Protein AF-A0A1G1WH97-F1 (afdb_monomer_lite)

Radius of gyration: 17.01 Å; chains: 1; bounding box: 45×38×45 Å

Organism: NCBI:txid1802598

Structure (mmCIF, N/CA/C/O backbone):
data_AF-A0A1G1WH97-F1
#
_entry.id   AF-A0A1G1WH97-F1
#
loop_
_atom_site.group_PDB
_atom_site.id
_atom_site.type_symbol
_atom_site.label_atom_id
_atom_site.label_alt_id
_atom_site.label_comp_id
_atom_site.label_asym_id
_atom_site.label_entity_id
_atom_site.label_seq_id
_atom_site.pdbx_PDB_ins_code
_atom_site.Cartn_x
_atom_site.Cartn_y
_atom_site.Cartn_z
_atom_site.occupancy
_atom_site.B_iso_or_equiv
_atom_site.auth_seq_id
_atom_site.auth_comp_id
_atom_site.auth_asym_id
_atom_site.auth_atom_id
_atom_site.pdbx_PDB_model_num
ATOM 1 N N . MET A 1 1 ? -11.119 2.182 5.888 1.00 82.25 1 MET A N 1
ATOM 2 C CA . MET A 1 1 ? -10.916 0.715 5.925 1.00 82.25 1 MET A CA 1
ATOM 3 C C . MET A 1 1 ? -10.624 0.160 7.322 1.00 82.25 1 MET A C 1
ATOM 5 O O . MET A 1 1 ? -11.409 -0.656 7.778 1.00 82.25 1 MET A O 1
ATOM 9 N N . VAL A 1 2 ? -9.562 0.573 8.036 1.00 90.56 2 VAL A N 1
ATOM 10 C CA . VAL A 1 2 ? -9.211 0.004 9.368 1.00 90.56 2 VAL A CA 1
ATOM 11 C C . VAL A 1 2 ? -10.371 0.048 10.362 1.00 90.56 2 VAL A C 1
ATOM 13 O O . VAL A 1 2 ? -10.737 -0.983 10.923 1.00 90.56 2 VAL A O 1
ATOM 16 N N . LEU A 1 3 ? -10.992 1.218 10.527 1.00 92.69 3 LEU A N 1
ATOM 17 C CA . LEU A 1 3 ? -12.123 1.400 11.442 1.00 92.69 3 LEU A CA 1
ATOM 18 C C . LEU A 1 3 ? -13.341 0.571 11.017 1.00 92.69 3 LEU A C 1
ATOM 20 O O . LEU A 1 3 ? -13.974 -0.047 11.857 1.00 92.69 3 LEU A O 1
ATOM 24 N N . GLN A 1 4 ? -13.611 0.476 9.711 1.00 91.62 4 GLN A N 1
ATOM 25 C CA . GLN A 1 4 ? -14.708 -0.335 9.162 1.00 91.62 4 GLN A CA 1
ATOM 26 C C . GLN A 1 4 ? -14.508 -1.824 9.436 1.00 91.62 4 GLN A C 1
ATOM 28 O O . GLN A 1 4 ? -15.428 -2.490 9.891 1.00 91.62 4 GLN A O 1
ATOM 33 N N . VAL A 1 5 ? -13.301 -2.349 9.212 1.00 90.44 5 VAL A N 1
ATOM 34 C CA . VAL A 1 5 ? -12.985 -3.753 9.512 1.00 90.44 5 VAL A CA 1
ATOM 35 C C . VAL A 1 5 ? -13.086 -4.020 11.014 1.00 90.44 5 VAL A C 1
ATOM 37 O O . VAL A 1 5 ? -13.620 -5.049 11.416 1.00 90.44 5 VAL A O 1
ATOM 40 N N . THR A 1 6 ? -12.610 -3.087 11.842 1.00 94.00 6 THR A N 1
ATOM 41 C CA . THR A 1 6 ? -12.709 -3.180 13.308 1.00 94.00 6 THR A CA 1
ATOM 42 C C . THR A 1 6 ? -14.172 -3.209 13.757 1.00 94.00 6 THR A C 1
ATOM 44 O O . THR A 1 6 ? -14.567 -4.098 14.505 1.00 94.00 6 THR A O 1
ATOM 47 N N . ALA A 1 7 ? -14.989 -2.292 13.235 1.00 95.06 7 ALA A N 1
ATOM 48 C CA . ALA A 1 7 ? -16.419 -2.206 13.505 1.00 95.06 7 ALA A CA 1
ATOM 49 C C . ALA A 1 7 ? -17.164 -3.484 13.122 1.00 95.06 7 ALA A C 1
ATOM 51 O O . ALA A 1 7 ? -17.893 -4.036 13.942 1.00 95.06 7 ALA A O 1
ATOM 52 N N . LEU A 1 8 ? -16.902 -4.010 11.923 1.00 93.38 8 LEU A N 1
ATOM 53 C CA . LEU A 1 8 ? -17.485 -5.268 11.457 1.00 93.38 8 LEU A CA 1
ATOM 54 C C . LEU A 1 8 ? -17.108 -6.454 12.355 1.00 93.38 8 LEU A C 1
ATOM 56 O O . LEU A 1 8 ? -17.962 -7.283 12.646 1.00 93.38 8 LEU A O 1
ATOM 60 N N . ARG A 1 9 ? -15.853 -6.534 12.818 1.00 93.25 9 ARG A N 1
ATOM 61 C CA . ARG A 1 9 ? -15.397 -7.609 13.720 1.00 93.25 9 ARG A CA 1
ATOM 62 C C . ARG A 1 9 ? -16.055 -7.546 15.096 1.00 93.25 9 ARG A C 1
ATOM 6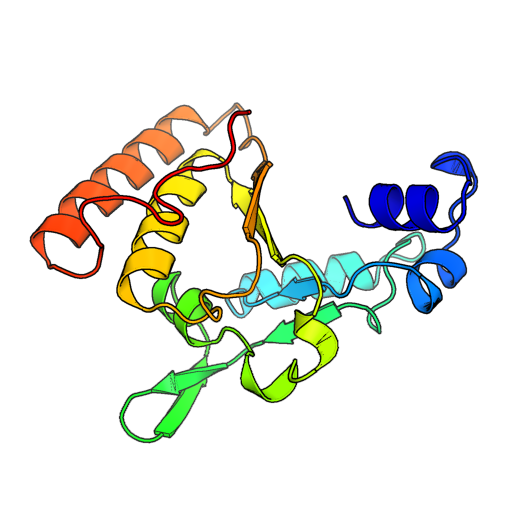4 O O . ARG A 1 9 ? -16.270 -8.585 15.707 1.00 93.25 9 ARG A O 1
ATOM 71 N N . LEU A 1 10 ? -16.348 -6.340 15.575 1.00 95.50 10 LEU A N 1
ATOM 72 C CA . LEU A 1 10 ? -16.924 -6.103 16.898 1.00 95.50 10 LEU A CA 1
ATOM 73 C C . LEU A 1 10 ? -18.454 -6.010 16.904 1.00 95.50 10 LEU A C 1
ATOM 75 O O . LEU A 1 10 ? -19.041 -5.976 17.980 1.00 95.50 10 LEU A O 1
ATOM 79 N N . GLY A 1 11 ? -19.100 -5.937 15.736 1.00 95.88 11 GLY A N 1
ATOM 80 C CA . GLY A 1 11 ? -20.537 -5.673 15.643 1.00 95.88 11 GLY A CA 1
ATOM 81 C C . GLY A 1 11 ? -20.933 -4.279 16.149 1.00 95.88 11 GLY A C 1
ATOM 82 O O . GLY A 1 11 ? -22.046 -4.108 16.636 1.00 95.88 11 GLY A O 1
ATOM 83 N N . LYS A 1 12 ? -20.023 -3.301 16.060 1.00 96.44 12 LYS A N 1
ATOM 84 C CA . LYS A 1 12 ? -20.223 -1.905 16.487 1.00 96.44 12 LYS A CA 1
ATOM 85 C C . LYS A 1 12 ? -20.469 -0.991 15.284 1.00 96.44 12 LYS A C 1
ATOM 87 O O . LYS A 1 12 ? -20.068 -1.315 14.165 1.00 96.44 12 LYS A O 1
ATOM 92 N N . SER A 1 13 ? -21.071 0.177 15.501 1.00 96.06 13 SER A N 1
ATOM 93 C CA . SER A 1 13 ? -21.074 1.252 14.501 1.00 96.06 13 SER A CA 1
ATOM 94 C C . SER A 1 13 ? -19.705 1.942 14.423 1.00 96.06 13 SER A C 1
ATOM 96 O O . SER A 1 13 ? -18.889 1.846 15.337 1.00 96.06 13 SER A O 1
ATOM 98 N N . LEU A 1 14 ? -19.431 2.657 13.326 1.00 93.62 14 LEU A N 1
ATOM 99 C CA . LEU A 1 14 ? -18.157 3.367 13.140 1.00 93.62 14 LEU A CA 1
ATOM 100 C C . LEU A 1 14 ? -17.916 4.455 14.191 1.00 93.62 14 LEU A C 1
ATOM 102 O O . LEU A 1 14 ? -16.768 4.723 14.534 1.00 93.62 14 LEU A O 1
ATOM 106 N N . GLN A 1 15 ? -18.989 5.082 14.672 1.00 94.56 15 GLN A N 1
ATOM 107 C CA . GLN A 1 15 ? -18.948 6.165 15.651 1.00 94.56 15 GLN A CA 1
ATOM 108 C C . GLN A 1 15 ? -18.586 5.668 17.056 1.00 94.56 15 GLN A C 1
ATOM 110 O O . GLN A 1 15 ? -18.124 6.454 17.875 1.00 94.56 15 GLN A O 1
ATOM 115 N N . GLU A 1 16 ? -18.771 4.374 17.321 1.00 95.00 16 GLU A N 1
ATOM 116 C CA . GLU A 1 16 ? -18.479 3.725 18.605 1.00 95.00 16 GLU A CA 1
ATOM 117 C C . GLU A 1 16 ? -17.072 3.110 18.657 1.00 95.00 16 GLU A C 1
ATOM 119 O O . GLU A 1 16 ? -16.712 2.491 19.657 1.00 95.00 16 GLU A O 1
ATOM 124 N N . ILE A 1 17 ? -16.286 3.218 17.577 1.00 96.31 17 ILE A N 1
ATOM 125 C CA . ILE A 1 17 ? -14.943 2.634 17.521 1.00 96.31 17 ILE A CA 1
ATOM 126 C C . ILE A 1 17 ? -13.944 3.518 18.238 1.00 96.31 17 ILE A C 1
ATOM 128 O O . ILE A 1 17 ? -13.654 4.640 17.821 1.00 96.31 17 ILE A O 1
ATOM 132 N N . GLU A 1 18 ? -13.332 2.940 19.261 1.00 94.94 18 GLU A N 1
ATOM 133 C CA . GLU A 1 18 ? -12.265 3.571 20.016 1.00 94.94 18 GLU A CA 1
ATOM 134 C C . GLU A 1 18 ? -10.885 3.068 19.572 1.00 94.94 18 GLU A C 1
ATOM 136 O O . GLU A 1 18 ? -10.724 2.013 18.953 1.00 94.94 18 GLU A O 1
ATOM 141 N N . ARG A 1 19 ? -9.829 3.800 19.940 1.00 93.44 19 ARG A N 1
ATOM 142 C CA . ARG A 1 19 ? -8.440 3.405 19.641 1.00 93.44 19 ARG A CA 1
ATOM 143 C C . ARG A 1 19 ? -8.086 2.022 20.209 1.00 93.44 19 ARG A C 1
ATOM 145 O O . ARG A 1 19 ? -7.322 1.280 19.588 1.00 93.44 19 ARG A O 1
ATOM 152 N N . LEU A 1 20 ? -8.644 1.663 21.370 1.00 94.50 20 LEU A N 1
ATOM 153 C CA . LEU A 1 20 ? -8.440 0.353 21.995 1.00 94.50 20 LEU A CA 1
ATOM 154 C C . LEU A 1 20 ? -9.084 -0.781 21.182 1.00 94.50 20 LEU A C 1
ATOM 156 O O . LEU A 1 20 ? -8.474 -1.838 21.028 1.00 94.50 20 LEU A O 1
ATOM 160 N N . ASP A 1 21 ? -10.258 -0.546 20.592 1.00 96.06 21 ASP A N 1
ATOM 161 C CA . ASP A 1 21 ? -10.904 -1.512 19.699 1.00 96.06 21 ASP A CA 1
ATOM 162 C C . ASP A 1 21 ? -9.995 -1.837 18.509 1.00 96.06 21 ASP A C 1
ATOM 164 O O . ASP A 1 21 ? -9.787 -3.003 18.169 1.00 96.06 21 ASP A O 1
ATOM 168 N N . VAL A 1 22 ? -9.389 -0.810 17.904 1.00 95.25 22 VAL A N 1
ATOM 169 C CA . VAL A 1 22 ? -8.452 -0.984 16.785 1.00 95.25 22 VAL A CA 1
ATOM 170 C C . VAL A 1 22 ? -7.188 -1.717 17.231 1.00 95.25 22 VAL A C 1
ATOM 172 O O . VAL A 1 22 ? -6.689 -2.571 16.501 1.00 95.25 22 VAL A O 1
ATOM 175 N N . HIS A 1 23 ? -6.677 -1.432 18.430 1.00 93.69 23 HIS A N 1
ATOM 176 C CA . HIS A 1 23 ? -5.513 -2.128 18.976 1.00 93.69 23 HIS A CA 1
ATOM 177 C C . HIS A 1 23 ? -5.734 -3.644 19.090 1.00 93.69 23 HIS A C 1
ATOM 179 O O . HIS A 1 23 ? -4.849 -4.424 18.737 1.00 93.69 23 HIS A O 1
ATOM 185 N N . ILE A 1 24 ? -6.916 -4.056 19.553 1.00 92.00 24 ILE A N 1
ATOM 186 C CA . ILE A 1 24 ? -7.233 -5.465 19.816 1.00 92.00 24 ILE A CA 1
ATOM 187 C C . ILE A 1 24 ? -7.711 -6.167 18.539 1.00 92.00 24 ILE A C 1
ATOM 189 O O . ILE A 1 24 ? -7.266 -7.272 18.235 1.00 92.00 24 ILE A O 1
ATOM 193 N N . GLN A 1 25 ? -8.612 -5.530 17.788 1.00 92.62 25 GLN A N 1
ATOM 194 C CA . GLN A 1 25 ? -9.369 -6.160 16.702 1.00 92.62 25 GLN A CA 1
ATOM 195 C C . GLN A 1 25 ? -9.136 -5.540 15.325 1.00 92.62 25 GLN A C 1
ATOM 197 O O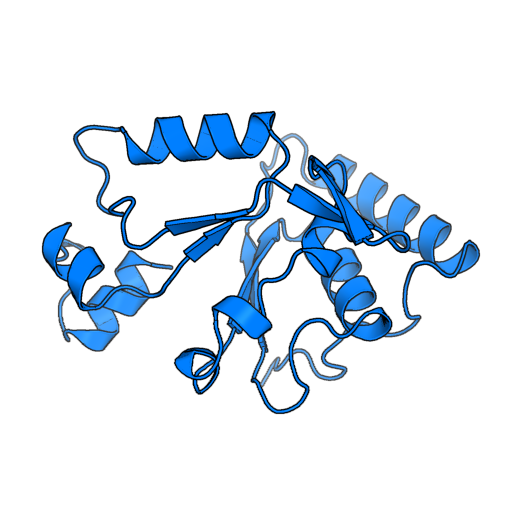 . GLN A 1 25 ? -9.635 -6.079 14.335 1.00 92.62 25 GLN A O 1
ATOM 202 N N . GLY A 1 26 ? -8.397 -4.437 15.198 1.00 91.50 26 GLY A N 1
ATOM 203 C CA . GLY A 1 26 ? -8.131 -3.830 13.890 1.00 91.50 26 GLY A CA 1
ATOM 204 C C . GLY A 1 26 ? -7.339 -4.765 12.975 1.00 91.50 26 GLY A C 1
ATOM 205 O O . GLY A 1 26 ? -6.781 -5.750 13.437 1.00 91.50 26 GLY A O 1
ATOM 206 N N . PRO A 1 27 ? -7.286 -4.567 11.654 1.00 90.75 27 PRO A N 1
ATOM 207 C CA . PRO A 1 27 ? -6.312 -5.260 10.805 1.00 90.75 27 PRO A CA 1
ATOM 208 C C . PRO A 1 27 ? -4.875 -4.813 11.132 1.00 90.75 27 PRO A C 1
ATOM 210 O O . PRO A 1 27 ? -4.676 -3.790 11.786 1.00 90.75 27 PRO A O 1
ATOM 213 N N . MET A 1 28 ? -3.879 -5.590 10.700 1.00 90.50 28 MET A N 1
ATOM 214 C CA . MET A 1 28 ? -2.493 -5.115 10.654 1.00 90.50 28 MET A CA 1
ATOM 215 C C . MET A 1 28 ? -2.320 -4.271 9.390 1.00 90.50 28 MET A C 1
ATOM 217 O O . MET A 1 28 ? -2.719 -4.705 8.308 1.00 90.50 28 MET A O 1
ATOM 221 N N . LEU A 1 29 ? -1.753 -3.077 9.524 1.00 91.81 29 LEU A N 1
ATOM 222 C CA . LEU A 1 29 ? -1.343 -2.243 8.403 1.00 91.81 29 LEU A CA 1
ATOM 223 C C . LEU A 1 29 ? 0.135 -2.467 8.132 1.00 91.81 29 LEU A C 1
ATOM 225 O O . LEU A 1 29 ? 0.959 -2.245 9.010 1.00 91.81 29 LEU A O 1
ATOM 229 N N . VAL A 1 30 ? 0.465 -2.865 6.912 1.00 91.56 30 VAL A N 1
ATOM 230 C CA . VAL A 1 30 ? 1.846 -2.879 6.433 1.00 91.56 30 VAL A CA 1
ATOM 231 C C . VAL A 1 30 ? 2.039 -1.643 5.576 1.00 91.56 30 VAL A C 1
ATOM 233 O O . VAL A 1 30 ? 1.261 -1.417 4.649 1.00 91.56 30 VAL A O 1
ATOM 236 N N . TYR A 1 31 ? 3.052 -0.847 5.895 1.00 93.31 31 TYR A N 1
ATOM 237 C CA . TYR A 1 31 ? 3.378 0.358 5.151 1.00 93.31 31 TYR A CA 1
ATOM 238 C C . TYR A 1 31 ? 4.849 0.354 4.763 1.00 93.31 31 TYR A C 1
ATOM 240 O O . TYR A 1 31 ? 5.727 0.273 5.609 1.00 93.31 31 TYR A O 1
ATOM 248 N N . ASN A 1 32 ? 5.113 0.428 3.471 1.00 92.06 32 ASN A N 1
ATOM 249 C CA . ASN A 1 32 ? 6.438 0.332 2.874 1.00 92.06 32 ASN A CA 1
ATOM 250 C C . ASN A 1 32 ? 6.687 1.563 1.999 1.00 92.06 32 ASN A C 1
ATOM 252 O O . ASN A 1 32 ? 6.903 1.463 0.794 1.00 92.06 32 ASN A O 1
ATOM 256 N N . GLY A 1 33 ? 6.552 2.751 2.584 1.00 92.12 33 GLY A N 1
ATOM 257 C CA . GLY A 1 33 ? 6.792 4.018 1.904 1.00 92.12 33 GLY A CA 1
ATOM 258 C C . GLY A 1 33 ? 8.279 4.305 1.687 1.00 92.12 33 GLY A C 1
ATOM 259 O O . GLY A 1 33 ? 9.160 3.603 2.179 1.00 92.12 33 GLY A O 1
ATOM 260 N N . THR A 1 34 ? 8.558 5.373 0.942 1.00 93.81 34 THR A N 1
ATOM 261 C CA . THR A 1 34 ? 9.880 6.012 0.960 1.00 93.81 34 THR A CA 1
ATOM 262 C C . THR A 1 34 ? 10.101 6.685 2.325 1.00 93.81 34 THR A C 1
ATOM 264 O O . THR A 1 34 ? 9.133 6.875 3.068 1.00 93.81 34 THR A O 1
ATOM 267 N N . PRO A 1 35 ? 11.330 7.114 2.673 1.00 93.50 35 PRO A N 1
ATOM 268 C CA . PRO A 1 35 ? 11.583 7.798 3.944 1.00 93.50 35 PRO A CA 1
ATOM 269 C C . PRO A 1 35 ? 10.651 8.991 4.208 1.00 93.50 35 PRO A C 1
ATOM 271 O O . PRO A 1 35 ? 10.142 9.135 5.316 1.00 93.50 35 PRO A O 1
ATOM 274 N N . THR A 1 36 ? 10.360 9.799 3.184 1.00 93.69 36 THR A N 1
ATOM 275 C CA . THR A 1 36 ? 9.421 10.928 3.287 1.00 93.69 36 THR A CA 1
ATOM 276 C C . THR 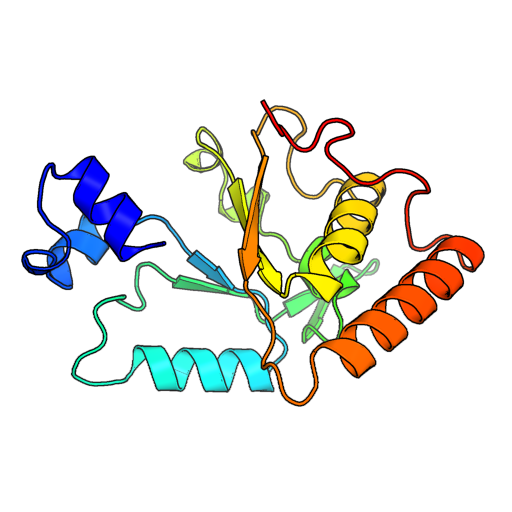A 1 36 ? 8.004 10.452 3.601 1.00 93.69 36 THR A C 1
ATOM 278 O O . THR A 1 36 ? 7.399 10.914 4.560 1.00 93.69 36 THR A O 1
ATOM 281 N N . HIS A 1 37 ? 7.506 9.456 2.864 1.00 93.06 37 HIS A N 1
ATOM 282 C CA . HIS A 1 37 ? 6.174 8.894 3.091 1.00 93.06 37 HIS A CA 1
ATOM 283 C C . HIS A 1 37 ? 6.031 8.259 4.485 1.00 93.06 37 HIS A C 1
ATOM 285 O O . HIS A 1 37 ? 4.989 8.377 5.128 1.00 93.06 37 HIS A O 1
ATOM 291 N N . ASN A 1 38 ? 7.078 7.585 4.970 1.00 93.69 38 ASN A N 1
ATOM 292 C CA . ASN A 1 38 ? 7.090 6.987 6.305 1.00 93.69 38 ASN A CA 1
ATOM 293 C C . ASN A 1 38 ? 7.054 8.066 7.395 1.00 93.69 38 ASN A C 1
ATOM 295 O O . ASN A 1 38 ? 6.333 7.907 8.380 1.00 93.69 38 ASN A O 1
ATOM 299 N N . ALA A 1 39 ? 7.777 9.176 7.207 1.00 94.31 39 ALA A N 1
ATOM 300 C CA . ALA A 1 39 ? 7.729 10.317 8.118 1.00 94.31 39 ALA A CA 1
ATOM 301 C C . ALA A 1 39 ? 6.324 10.945 8.172 1.00 94.31 39 ALA A C 1
ATOM 303 O O . ALA A 1 39 ? 5.808 11.179 9.267 1.00 94.31 39 ALA A O 1
ATOM 304 N N . ASP A 1 40 ? 5.676 11.130 7.018 1.00 94.94 40 ASP A N 1
ATOM 305 C CA . ASP A 1 40 ? 4.305 11.652 6.940 1.00 94.94 40 ASP A CA 1
ATOM 306 C C . ASP A 1 40 ? 3.308 10.726 7.650 1.00 94.94 40 ASP A C 1
ATOM 308 O O . ASP A 1 40 ? 2.481 11.177 8.447 1.00 94.94 40 ASP A O 1
ATOM 312 N N . LEU A 1 41 ? 3.413 9.408 7.432 1.00 93.94 41 LEU A N 1
ATOM 313 C CA . LEU A 1 41 ? 2.579 8.435 8.137 1.00 93.94 41 LEU A CA 1
ATOM 314 C C . LEU A 1 41 ? 2.796 8.506 9.651 1.00 93.94 41 LEU A C 1
ATOM 316 O O . LEU A 1 41 ? 1.828 8.484 10.412 1.00 93.94 41 LEU A O 1
ATOM 320 N N . MET A 1 42 ? 4.047 8.593 10.101 1.00 93.81 42 MET A N 1
ATOM 321 C CA . MET A 1 42 ? 4.360 8.686 11.526 1.00 93.81 42 MET A CA 1
ATOM 322 C C . MET A 1 42 ? 3.761 9.941 12.157 1.00 93.81 42 MET A C 1
ATOM 324 O O . MET A 1 42 ? 3.151 9.837 13.221 1.00 93.81 42 MET A O 1
ATOM 328 N N . ALA A 1 43 ? 3.833 11.085 11.472 1.00 94.12 43 ALA A N 1
ATOM 329 C CA . ALA A 1 43 ? 3.192 12.319 11.917 1.00 94.12 43 ALA A CA 1
ATOM 330 C C . ALA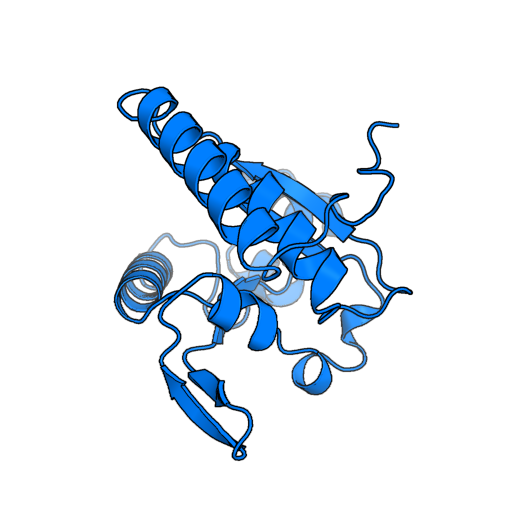 A 1 43 ? 1.668 12.156 12.062 1.00 94.12 43 ALA A C 1
ATOM 332 O O . ALA A 1 43 ? 1.092 12.590 13.060 1.00 94.12 43 ALA A O 1
ATOM 333 N N . VAL A 1 44 ? 1.013 11.467 11.119 1.00 92.62 44 VAL A N 1
ATOM 334 C CA . VAL A 1 44 ? -0.426 11.158 11.201 1.00 92.62 44 VAL A CA 1
ATOM 335 C C . VAL A 1 44 ? -0.745 10.232 12.382 1.00 92.62 44 VAL A C 1
ATOM 337 O O . VAL A 1 44 ? -1.746 10.432 13.072 1.00 92.62 44 VAL A O 1
ATOM 340 N N . LEU A 1 45 ? 0.096 9.229 12.650 1.00 92.50 45 LEU A N 1
ATOM 341 C CA . LEU A 1 45 ? -0.095 8.294 13.768 1.00 92.50 45 LEU A CA 1
ATOM 342 C C . LEU A 1 45 ? 0.127 8.937 15.147 1.00 92.50 45 LEU A C 1
ATOM 344 O O . LEU A 1 45 ? -0.375 8.413 16.148 1.00 92.50 45 LEU A O 1
ATOM 348 N N . ASP A 1 46 ? 0.860 10.050 15.195 1.00 93.19 46 ASP A N 1
ATOM 349 C CA . ASP A 1 46 ? 1.119 10.846 16.400 1.00 93.19 46 ASP A CA 1
ATOM 350 C C . ASP A 1 46 ? 0.056 11.915 16.685 1.00 93.19 46 ASP A C 1
ATOM 352 O O . ASP A 1 46 ? 0.102 12.568 17.730 1.00 93.19 46 ASP A O 1
ATOM 356 N N . LEU A 1 47 ? -0.950 12.068 15.817 1.00 92.50 47 LEU A N 1
ATOM 357 C CA . LEU A 1 47 ? -2.065 12.971 16.087 1.00 92.50 47 LEU A CA 1
ATOM 358 C C . LEU A 1 47 ? -2.826 12.532 17.360 1.00 92.50 47 LEU A C 1
ATOM 360 O O . LEU A 1 47 ? -3.208 11.360 17.463 1.00 92.50 47 LEU A O 1
ATOM 364 N N . PRO A 1 48 ? -3.134 13.454 18.300 1.00 86.50 48 PRO A N 1
ATOM 365 C CA . PRO A 1 48 ? -3.791 13.126 19.573 1.00 86.50 48 PRO A CA 1
ATOM 366 C C . PRO A 1 48 ? -5.123 12.381 19.424 1.00 86.50 48 PRO A C 1
ATOM 368 O O . PRO A 1 48 ? -5.457 11.525 20.238 1.00 86.50 48 PRO A O 1
ATOM 371 N N . ASN A 1 49 ? -5.856 12.669 18.346 1.00 86.75 49 ASN A N 1
ATOM 372 C CA . ASN A 1 49 ? -7.161 12.075 18.047 1.00 86.75 49 ASN A CA 1
ATOM 373 C C . ASN A 1 49 ? -7.070 10.910 17.043 1.00 86.75 49 ASN A C 1
ATOM 375 O O . ASN A 1 49 ? -8.083 10.472 16.499 1.00 86.75 49 ASN A O 1
ATOM 379 N N . GLY A 1 50 ? -5.863 10.412 16.756 1.00 87.44 50 GLY A N 1
ATOM 380 C CA . GLY A 1 50 ? -5.660 9.282 15.858 1.00 87.44 50 GLY A CA 1
ATOM 381 C C . GLY A 1 50 ? -6.260 7.997 16.435 1.00 87.44 50 GLY A C 1
ATOM 382 O O . GLY A 1 50 ? -5.884 7.552 17.520 1.00 87.44 50 GLY A O 1
ATOM 383 N N . LEU A 1 51 ? -7.172 7.361 15.699 1.00 89.88 51 LEU A N 1
ATOM 384 C CA . LEU A 1 51 ? -7.799 6.099 16.118 1.00 89.88 51 LEU A CA 1
ATOM 385 C C . LEU A 1 51 ? -6.950 4.862 15.796 1.00 89.88 51 LEU A C 1
ATOM 387 O O . LEU A 1 51 ? -7.203 3.786 16.329 1.00 89.88 51 LEU A O 1
ATOM 391 N N . ILE A 1 52 ? -5.937 4.997 14.937 1.00 93.81 52 ILE A N 1
ATOM 392 C CA . ILE A 1 52 ? -5.050 3.895 14.554 1.00 93.81 52 ILE A CA 1
ATOM 393 C C . ILE A 1 52 ? -3.811 3.928 15.458 1.00 93.81 52 ILE A C 1
ATOM 395 O O . ILE A 1 52 ? -3.013 4.859 15.362 1.00 93.81 52 ILE A O 1
ATOM 399 N N . PRO A 1 53 ? -3.617 2.939 16.346 1.00 92.88 53 PRO A N 1
ATOM 400 C CA . PRO A 1 53 ? -2.431 2.886 17.183 1.00 92.88 53 PRO A CA 1
ATOM 401 C C . PRO A 1 53 ? -1.217 2.388 16.386 1.00 92.88 53 PRO A C 1
ATOM 403 O O . PRO A 1 53 ? -1.332 1.470 15.573 1.00 92.88 53 PRO A O 1
ATOM 406 N N . LYS A 1 54 ? -0.029 2.926 16.696 1.00 92.69 54 LYS A N 1
ATOM 407 C CA . LYS A 1 54 ? 1.259 2.508 16.100 1.00 92.69 54 LYS A CA 1
ATOM 408 C C . LYS A 1 54 ? 1.507 0.998 16.184 1.00 92.69 54 LYS A C 1
ATOM 410 O O . LYS A 1 54 ? 2.086 0.419 15.281 1.00 92.69 54 LYS A O 1
ATOM 415 N N . SER A 1 55 ? 0.994 0.333 17.218 1.00 91.00 55 SER A N 1
ATOM 416 C CA . SER A 1 55 ? 1.082 -1.125 17.389 1.00 91.00 55 SER A CA 1
ATOM 417 C C . SER A 1 55 ? 0.312 -1.951 16.347 1.00 91.00 55 SER A C 1
ATOM 419 O O . SER A 1 55 ? 0.477 -3.167 16.307 1.00 91.00 55 SER A O 1
ATOM 421 N N . ARG A 1 56 ? -0.529 -1.327 15.510 1.00 91.25 56 ARG A N 1
ATOM 422 C CA . ARG A 1 56 ? -1.181 -1.962 14.348 1.00 91.25 56 ARG A CA 1
ATOM 423 C C . ARG A 1 56 ? -0.558 -1.549 13.020 1.00 91.25 56 ARG A C 1
ATOM 425 O O . ARG A 1 56 ? -1.143 -1.840 11.980 1.00 91.25 56 ARG A O 1
ATOM 432 N N . VAL A 1 57 ? 0.584 -0.866 13.045 1.00 92.56 57 VAL A N 1
ATOM 433 C CA . VAL A 1 57 ? 1.291 -0.415 11.849 1.00 92.56 57 VAL A CA 1
ATOM 434 C C . VAL A 1 57 ? 2.694 -0.998 11.854 1.00 92.56 57 VAL A C 1
ATOM 436 O O . VAL A 1 57 ? 3.498 -0.727 12.740 1.00 92.56 57 VAL A O 1
ATOM 439 N N . PHE A 1 58 ? 2.983 -1.799 10.841 1.00 91.25 58 PHE A N 1
ATOM 440 C CA . PHE A 1 58 ? 4.299 -2.332 10.559 1.00 91.25 58 PHE A CA 1
ATOM 441 C C . PHE A 1 58 ? 4.915 -1.521 9.419 1.00 91.25 58 PHE A C 1
ATOM 443 O O . PHE A 1 58 ? 4.498 -1.650 8.265 1.00 91.25 58 PHE A O 1
ATOM 450 N N . ILE A 1 59 ? 5.858 -0.642 9.762 1.00 92.56 59 ILE A N 1
ATOM 451 C CA . ILE A 1 59 ? 6.564 0.202 8.795 1.00 92.56 59 ILE A CA 1
ATOM 452 C C . ILE A 1 59 ? 7.818 -0.528 8.324 1.00 92.56 59 ILE A C 1
ATOM 454 O O . ILE A 1 59 ? 8.609 -1.007 9.133 1.00 92.56 59 ILE A O 1
ATOM 458 N N . ILE A 1 60 ? 7.989 -0.595 7.010 1.00 92.56 60 ILE A N 1
ATOM 459 C CA . ILE A 1 60 ? 9.147 -1.180 6.346 1.00 92.56 60 ILE A CA 1
ATOM 460 C C . ILE A 1 60 ? 9.903 -0.044 5.682 1.00 92.56 60 ILE A C 1
ATOM 462 O O . ILE A 1 60 ? 9.362 0.666 4.836 1.00 92.56 60 ILE A O 1
ATOM 466 N N . GLU A 1 61 ? 11.152 0.134 6.087 1.00 92.31 61 GLU A N 1
ATOM 467 C CA . GLU A 1 61 ? 11.993 1.237 5.616 1.00 92.31 61 GLU A CA 1
ATOM 468 C C . GLU A 1 61 ? 13.020 0.770 4.583 1.00 92.31 61 GLU A C 1
ATOM 470 O O . GLU A 1 61 ? 13.481 1.556 3.752 1.00 92.31 61 GLU A O 1
ATOM 475 N N . GLU A 1 62 ? 13.341 -0.525 4.602 1.00 93.44 62 GLU A N 1
ATOM 476 C CA . GLU A 1 62 ? 14.421 -1.113 3.824 1.00 93.44 62 GLU A CA 1
ATOM 477 C C . GLU A 1 62 ? 13.960 -2.302 2.982 1.00 93.44 62 GLU A C 1
ATOM 479 O O . GLU A 1 62 ? 13.064 -3.065 3.345 1.00 93.44 62 GLU A O 1
ATOM 484 N N . VAL A 1 63 ? 14.641 -2.483 1.857 1.00 93.31 63 VAL A N 1
ATOM 485 C CA . VAL A 1 63 ? 14.566 -3.660 1.000 1.00 93.31 63 VAL A CA 1
ATOM 486 C C . VAL A 1 63 ? 15.958 -4.276 0.897 1.00 93.31 63 VAL A C 1
ATOM 488 O O . VAL A 1 63 ? 16.955 -3.557 0.799 1.00 93.31 63 VAL A O 1
ATOM 491 N N . LYS A 1 64 ? 16.033 -5.609 0.906 1.00 90.38 64 LYS A N 1
ATOM 492 C CA . LYS A 1 64 ? 17.281 -6.324 0.627 1.00 90.38 64 LYS A CA 1
ATOM 493 C C . LYS A 1 64 ? 17.482 -6.443 -0.874 1.00 90.38 64 LYS A C 1
ATOM 495 O O . LYS A 1 64 ? 16.569 -6.848 -1.595 1.00 90.38 64 LYS A O 1
ATOM 500 N N . ASP A 1 65 ? 18.665 -6.093 -1.352 1.00 84.81 65 ASP A N 1
ATOM 501 C CA . ASP A 1 65 ? 19.015 -6.293 -2.750 1.00 84.81 65 ASP A CA 1
ATOM 502 C C . ASP A 1 65 ? 19.495 -7.731 -3.034 1.00 84.81 65 ASP A C 1
ATOM 504 O O . ASP A 1 65 ? 19.454 -8.618 -2.179 1.00 84.81 65 ASP A O 1
ATOM 508 N N . ARG A 1 66 ? 19.950 -7.980 -4.268 1.00 79.12 66 ARG A N 1
ATOM 509 C CA . ARG A 1 66 ? 20.432 -9.305 -4.698 1.00 79.12 66 ARG A CA 1
ATOM 510 C C . ARG A 1 66 ? 21.717 -9.751 -3.996 1.00 79.12 66 ARG A C 1
ATOM 512 O O . ARG A 1 66 ? 21.997 -10.945 -3.993 1.00 79.12 66 ARG A O 1
ATOM 519 N N . SER A 1 67 ? 22.497 -8.817 -3.459 1.00 84.06 67 SER A N 1
ATOM 520 C CA . SER A 1 67 ? 23.695 -9.106 -2.670 1.00 84.06 67 SER A CA 1
ATOM 521 C C . SER A 1 67 ? 23.373 -9.378 -1.196 1.00 84.06 67 SER A C 1
ATOM 523 O O . SER A 1 67 ? 24.233 -9.843 -0.453 1.00 84.06 67 SER A O 1
ATOM 525 N N . GLY A 1 68 ? 22.118 -9.157 -0.786 1.00 85.12 68 GLY A N 1
ATOM 526 C CA . GLY A 1 68 ? 21.661 -9.300 0.592 1.00 85.12 68 GLY A CA 1
ATOM 527 C C . GLY A 1 68 ? 21.849 -8.035 1.429 1.00 85.12 68 GLY A C 1
ATOM 528 O O . GLY A 1 68 ? 21.486 -8.049 2.607 1.00 85.12 68 GLY A O 1
ATOM 529 N N . GLU A 1 69 ? 22.365 -6.953 0.841 1.00 91.06 69 GLU A N 1
ATOM 530 C CA . GLU A 1 69 ? 22.506 -5.666 1.515 1.00 91.06 69 GLU A CA 1
ATOM 531 C C . GLU A 1 69 ? 21.151 -4.967 1.650 1.00 91.06 69 GLU A C 1
ATOM 533 O O . GLU A 1 69 ? 20.348 -4.906 0.713 1.00 91.06 69 GLU A O 1
ATOM 538 N N . SER A 1 70 ? 20.899 -4.439 2.848 1.00 93.00 70 SER A N 1
ATOM 539 C CA . SER A 1 70 ? 19.750 -3.583 3.127 1.00 93.00 70 SER A CA 1
ATOM 540 C C . SER A 1 70 ? 19.966 -2.192 2.543 1.00 93.00 70 SER A C 1
ATOM 542 O O . SER A 1 70 ? 21.015 -1.577 2.731 1.00 93.00 70 SER A O 1
ATOM 544 N N . ARG A 1 71 ? 18.935 -1.650 1.896 1.00 94.12 71 ARG A N 1
ATOM 545 C CA . ARG A 1 71 ? 18.895 -0.247 1.474 1.00 94.12 71 ARG A CA 1
ATOM 546 C C . ARG A 1 71 ? 17.497 0.330 1.614 1.00 94.12 71 ARG A C 1
ATOM 548 O O . ARG A 1 71 ? 16.515 -0.399 1.526 1.00 94.12 71 ARG A O 1
ATOM 555 N N . LEU A 1 72 ? 17.410 1.652 1.723 1.00 95.25 72 LEU A N 1
ATOM 556 C CA . LEU A 1 72 ? 16.131 2.359 1.790 1.00 95.25 72 LEU A CA 1
ATOM 557 C C . LEU A 1 72 ? 15.258 2.105 0.552 1.00 95.25 72 LEU A C 1
ATOM 559 O O . LEU A 1 72 ? 15.765 2.013 -0.574 1.00 95.25 72 LEU A O 1
ATOM 563 N N . ILE A 1 73 ? 13.944 2.053 0.775 1.00 94.69 73 ILE A N 1
ATOM 564 C CA . ILE A 1 73 ? 12.917 1.986 -0.271 1.00 94.69 73 ILE A CA 1
ATOM 565 C C . ILE A 1 73 ? 12.895 3.298 -1.064 1.00 94.69 73 ILE A C 1
ATOM 567 O O . ILE A 1 73 ? 12.723 4.380 -0.500 1.00 94.69 73 ILE A O 1
ATOM 571 N N . ARG A 1 74 ? 13.050 3.212 -2.390 1.00 94.06 74 ARG A N 1
ATOM 572 C CA . ARG A 1 74 ? 13.121 4.385 -3.285 1.00 94.06 74 ARG A CA 1
ATOM 573 C C . ARG A 1 74 ? 11.995 4.449 -4.304 1.00 94.06 74 ARG A C 1
ATOM 575 O O . ARG A 1 74 ? 11.681 5.524 -4.798 1.00 94.06 74 ARG A O 1
ATOM 582 N N . ASN A 1 75 ? 11.427 3.309 -4.673 1.00 92.88 75 ASN A N 1
ATOM 583 C CA . ASN A 1 75 ? 10.457 3.213 -5.759 1.00 92.88 75 ASN A CA 1
ATOM 584 C C . ASN A 1 75 ? 9.474 2.064 -5.520 1.00 92.88 75 ASN A C 1
ATOM 586 O O . ASN A 1 75 ? 9.671 1.246 -4.629 1.00 92.88 75 ASN A O 1
ATOM 590 N N . THR A 1 76 ? 8.436 1.964 -6.353 1.00 93.25 76 THR A N 1
ATOM 591 C CA . THR A 1 76 ? 7.409 0.917 -6.228 1.00 93.25 76 THR A CA 1
ATOM 592 C C . THR A 1 76 ? 7.968 -0.502 -6.290 1.00 93.25 76 THR A C 1
ATOM 594 O O . THR A 1 76 ? 7.448 -1.373 -5.605 1.00 93.25 76 THR A O 1
ATOM 597 N N . LEU A 1 77 ? 9.010 -0.764 -7.083 1.00 93.69 77 LEU A N 1
ATOM 598 C CA . LEU A 1 77 ? 9.598 -2.102 -7.132 1.00 93.69 77 LEU A CA 1
ATOM 599 C C . LEU A 1 77 ? 10.195 -2.483 -5.770 1.00 93.69 77 LEU A C 1
ATOM 601 O O . LEU A 1 77 ? 9.963 -3.593 -5.302 1.00 93.69 77 LEU A O 1
ATOM 605 N N . ASP A 1 78 ? 10.883 -1.554 -5.107 1.00 94.62 78 ASP A N 1
ATOM 606 C CA . ASP A 1 78 ? 11.405 -1.767 -3.755 1.00 94.62 78 ASP A CA 1
ATOM 607 C C . ASP A 1 78 ? 10.282 -2.103 -2.774 1.00 94.62 78 ASP A C 1
ATOM 609 O O . ASP A 1 78 ? 10.415 -3.053 -2.013 1.00 94.62 78 ASP A O 1
ATOM 613 N N . GLN A 1 79 ? 9.153 -1.392 -2.853 1.00 93.88 79 GLN A N 1
ATOM 614 C CA . GLN A 1 79 ? 7.969 -1.659 -2.025 1.00 93.88 79 GLN A CA 1
ATOM 615 C C . GLN A 1 79 ? 7.447 -3.085 -2.241 1.00 93.88 79 GLN A C 1
ATOM 617 O O . GLN A 1 79 ? 7.135 -3.806 -1.297 1.00 93.88 79 GLN A O 1
ATOM 622 N N . ILE A 1 80 ? 7.361 -3.518 -3.499 1.00 92.81 80 ILE A N 1
ATOM 623 C CA . ILE A 1 80 ? 6.867 -4.852 -3.856 1.00 92.81 80 ILE A CA 1
ATOM 624 C C . ILE A 1 80 ? 7.804 -5.935 -3.317 1.00 92.81 80 ILE A C 1
ATOM 626 O O . ILE A 1 80 ? 7.340 -6.934 -2.774 1.00 92.81 80 ILE A O 1
ATOM 630 N N . LEU A 1 81 ? 9.114 -5.733 -3.453 1.00 91.19 81 LEU A N 1
ATOM 631 C CA . LEU A 1 81 ? 10.132 -6.677 -2.994 1.00 91.19 81 LEU A CA 1
ATOM 632 C C . LEU A 1 81 ? 10.311 -6.674 -1.473 1.00 91.19 81 LEU A C 1
ATOM 634 O O . LEU A 1 81 ? 10.731 -7.682 -0.915 1.00 91.19 81 LEU A O 1
ATOM 638 N N . SER A 1 82 ? 9.984 -5.572 -0.800 1.00 91.38 82 SER A N 1
ATOM 639 C CA . SER A 1 82 ? 10.068 -5.451 0.655 1.00 91.38 82 SER A CA 1
ATOM 640 C C . SER A 1 82 ? 8.863 -6.056 1.377 1.00 91.38 82 SER A C 1
ATOM 642 O O . SER A 1 82 ? 8.765 -5.916 2.595 1.00 91.38 82 SER A O 1
ATOM 644 N N . PHE A 1 83 ? 7.903 -6.657 0.664 1.00 88.88 83 PHE A N 1
ATOM 645 C CA . PHE A 1 83 ? 6.712 -7.207 1.301 1.00 88.88 83 PHE A CA 1
ATOM 646 C C . PHE A 1 83 ? 7.113 -8.301 2.314 1.00 88.88 83 PHE A C 1
ATOM 648 O O . PHE A 1 83 ? 7.851 -9.226 1.969 1.00 88.88 83 PHE A O 1
ATOM 655 N N . PRO A 1 84 ? 6.650 -8.213 3.570 1.00 84.19 84 PRO A N 1
ATOM 656 C CA . PRO A 1 84 ? 7.267 -8.910 4.695 1.00 84.19 84 PRO A CA 1
ATOM 657 C C . PRO A 1 84 ? 6.720 -10.335 4.869 1.00 84.19 84 PRO A C 1
ATOM 659 O O . PRO A 1 84 ? 6.248 -10.695 5.946 1.00 84.19 84 PRO A O 1
ATOM 662 N N . THR A 1 85 ? 6.750 -11.161 3.822 1.00 76.75 85 THR A N 1
ATOM 663 C CA . THR A 1 85 ? 6.124 -12.498 3.825 1.00 76.75 85 THR A CA 1
ATOM 664 C C . THR A 1 85 ? 6.610 -13.367 4.984 1.00 76.75 85 THR A C 1
ATOM 666 O O . THR A 1 85 ? 5.793 -13.935 5.708 1.00 76.75 85 THR A O 1
ATOM 669 N N . ASP A 1 86 ? 7.922 -13.393 5.228 1.00 72.31 86 ASP A N 1
ATOM 670 C CA . ASP A 1 86 ? 8.526 -14.208 6.291 1.00 72.31 86 ASP A CA 1
ATOM 671 C C . ASP A 1 86 ? 8.211 -13.677 7.695 1.00 72.31 86 ASP A C 1
ATOM 673 O O . ASP A 1 86 ? 7.992 -14.447 8.628 1.00 72.31 86 ASP A O 1
ATOM 677 N N . GLN A 1 87 ? 8.159 -12.351 7.849 1.00 70.19 87 GLN A N 1
ATOM 678 C CA . GLN A 1 87 ? 7.898 -11.690 9.133 1.00 70.19 87 GLN A CA 1
ATOM 679 C C . GLN A 1 87 ? 6.411 -11.752 9.504 1.00 70.19 87 GLN A C 1
ATOM 681 O O . GLN A 1 87 ? 6.069 -11.774 10.686 1.00 70.19 87 GLN A O 1
ATOM 686 N N . LEU A 1 88 ? 5.525 -11.811 8.504 1.00 67.31 88 LEU A N 1
ATOM 687 C CA . LEU A 1 88 ? 4.092 -12.008 8.704 1.00 67.31 88 LEU A CA 1
ATOM 688 C C . LEU A 1 88 ? 3.721 -13.483 8.912 1.00 67.31 88 LEU A C 1
ATOM 690 O O . LEU A 1 88 ? 2.6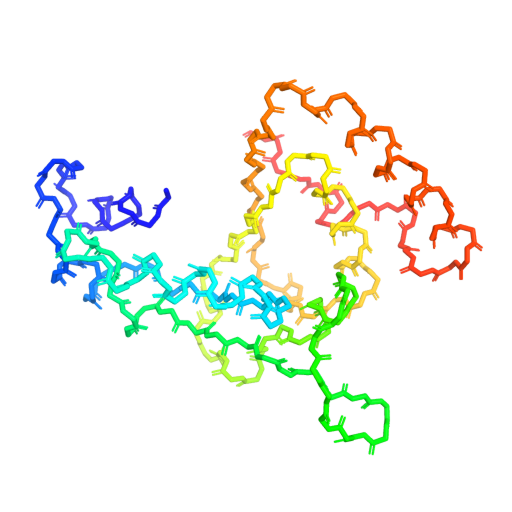95 -13.747 9.540 1.00 67.31 88 LEU A O 1
ATOM 694 N N . GLY A 1 89 ? 4.537 -14.438 8.448 1.00 62.50 89 GLY A N 1
ATOM 695 C CA . GLY A 1 89 ? 4.409 -15.873 8.736 1.00 62.50 89 GLY A CA 1
ATOM 696 C C . GLY A 1 89 ? 2.963 -16.404 8.708 1.00 62.50 89 GLY A C 1
ATOM 697 O O . GLY A 1 89 ? 2.225 -16.215 7.741 1.00 62.50 89 GLY A O 1
ATOM 698 N N . TYR A 1 90 ? 2.538 -17.034 9.814 1.00 46.84 90 TYR A N 1
ATOM 699 C CA . TYR A 1 90 ? 1.196 -17.604 10.049 1.00 46.84 90 TYR A CA 1
ATOM 700 C C . TYR A 1 90 ? 0.031 -16.585 10.043 1.00 46.84 90 TYR A C 1
ATOM 702 O O . TYR A 1 90 ? -1.133 -16.990 10.069 1.00 46.84 90 TYR A O 1
ATOM 710 N N . GLN A 1 91 ? 0.295 -15.271 10.015 1.00 56.88 91 GLN A N 1
ATOM 711 C CA . GLN A 1 91 ? -0.755 -14.240 9.981 1.00 56.88 91 GLN A CA 1
ATOM 712 C C . GLN A 1 91 ? -1.348 -14.021 8.582 1.00 56.88 91 GLN A C 1
ATOM 714 O O . GLN A 1 91 ? -2.388 -13.372 8.455 1.00 56.88 91 GLN A O 1
ATOM 719 N N . LEU A 1 92 ? -0.747 -14.598 7.537 1.00 61.31 92 LEU A N 1
ATOM 720 C CA . LEU A 1 92 ? -1.291 -14.564 6.177 1.00 61.31 92 LEU A CA 1
ATOM 721 C C . LEU A 1 92 ? -2.416 -15.586 5.928 1.00 61.31 92 LEU A C 1
ATOM 723 O O . LEU A 1 92 ? -2.940 -15.630 4.821 1.00 61.31 92 LEU A O 1
ATOM 727 N N . ASN A 1 93 ? -2.883 -16.321 6.949 1.00 61.69 93 ASN A N 1
ATOM 728 C CA . ASN A 1 93 ? -4.100 -17.155 6.875 1.00 61.69 93 ASN A CA 1
ATOM 729 C C . ASN A 1 93 ? -5.391 -16.356 6.566 1.00 61.69 93 ASN A C 1
ATOM 731 O O . ASN A 1 93 ? -6.480 -16.923 6.509 1.00 61.69 93 ASN A O 1
ATOM 735 N N . GLY A 1 94 ? -5.288 -15.033 6.419 1.00 75.69 94 GLY A N 1
ATOM 736 C CA . GLY A 1 94 ? -6.371 -14.142 6.032 1.00 75.69 94 GLY A CA 1
ATOM 737 C C . GLY A 1 94 ? -6.305 -13.702 4.569 1.00 75.69 94 GLY A C 1
ATOM 738 O O . GLY A 1 94 ? -5.903 -14.427 3.670 1.00 75.69 94 GLY A O 1
ATOM 739 N N . THR A 1 95 ? -6.757 -12.478 4.331 1.00 84.75 95 THR A N 1
ATOM 740 C CA . THR A 1 95 ? -6.789 -11.822 3.020 1.00 84.75 95 THR A CA 1
ATOM 741 C C . THR A 1 95 ? -5.877 -10.604 3.061 1.00 84.75 95 THR A C 1
ATOM 743 O O . THR A 1 95 ? -5.906 -9.855 4.039 1.00 84.75 95 THR A O 1
ATOM 746 N N . VAL A 1 96 ? -5.105 -10.372 1.998 1.00 87.81 96 VAL A N 1
ATOM 747 C CA . VAL A 1 96 ? -4.312 -9.148 1.839 1.00 87.81 96 VAL A CA 1
ATOM 748 C C . VAL A 1 96 ? -5.146 -8.108 1.102 1.00 87.81 96 VAL A C 1
ATOM 750 O O . VAL A 1 96 ? -5.587 -8.323 -0.027 1.00 87.81 96 VAL A O 1
ATOM 753 N N . ALA A 1 97 ? -5.360 -6.967 1.751 1.00 90.50 97 ALA A N 1
ATOM 754 C CA . ALA A 1 97 ? -5.963 -5.797 1.131 1.00 90.50 97 ALA A CA 1
ATOM 755 C C . ALA A 1 97 ? -4.856 -4.882 0.590 1.00 90.50 97 ALA A C 1
ATOM 757 O O . ALA A 1 97 ? -4.052 -4.365 1.363 1.00 90.50 97 ALA A O 1
ATOM 758 N N . ILE A 1 98 ? -4.825 -4.670 -0.724 1.00 91.94 98 ILE A N 1
ATOM 759 C CA . ILE A 1 98 ? -3.931 -3.703 -1.365 1.00 91.94 98 ILE A CA 1
ATOM 760 C C . ILE A 1 98 ? -4.665 -2.375 -1.447 1.00 91.94 98 ILE A C 1
ATOM 762 O O . ILE A 1 98 ? -5.692 -2.273 -2.120 1.00 91.94 98 ILE A O 1
ATOM 766 N N . VAL A 1 99 ? -4.117 -1.362 -0.785 1.00 92.25 99 VAL A N 1
ATOM 767 C CA . VAL A 1 99 ? -4.613 0.013 -0.833 1.00 92.25 99 VAL A CA 1
ATOM 768 C C . VAL A 1 99 ? -3.586 0.845 -1.583 1.00 92.25 99 VAL A C 1
ATOM 770 O O . VAL A 1 99 ? -2.436 0.931 -1.164 1.00 92.25 99 VAL A O 1
ATOM 773 N N . SER A 1 100 ? -3.991 1.430 -2.703 1.00 93.31 100 SER A N 1
ATOM 774 C CA . SER A 1 100 ? -3.170 2.368 -3.470 1.00 93.31 100 SER A CA 1
ATOM 775 C C . SER A 1 100 ? -4.074 3.353 -4.198 1.00 93.31 100 SER A C 1
ATOM 777 O O . SER A 1 100 ? -5.281 3.123 -4.301 1.00 93.31 100 SER A O 1
ATOM 779 N N . SER A 1 101 ? -3.507 4.437 -4.712 1.00 93.38 101 SER A N 1
ATOM 780 C CA . SER A 1 101 ? -4.233 5.324 -5.610 1.00 93.38 101 SER A CA 1
ATOM 781 C C . SER A 1 101 ? -4.727 4.559 -6.843 1.00 93.38 101 SER A C 1
ATOM 783 O O . SER A 1 101 ? -4.074 3.634 -7.342 1.00 93.38 101 SER A O 1
ATOM 785 N N . ALA A 1 102 ? -5.910 4.929 -7.331 1.00 93.12 102 ALA A N 1
ATOM 786 C CA . ALA A 1 102 ? -6.550 4.248 -8.451 1.00 93.12 102 ALA A CA 1
ATOM 787 C C . ALA A 1 102 ? -5.665 4.210 -9.718 1.00 93.12 102 ALA A C 1
ATOM 789 O O . ALA A 1 102 ? -5.553 3.128 -10.298 1.00 93.12 102 ALA A O 1
ATOM 790 N N . PRO A 1 103 ? -4.967 5.301 -10.109 1.00 94.38 103 PRO A N 1
ATOM 791 C CA . PRO A 1 103 ? -4.056 5.283 -11.258 1.00 94.38 103 PRO A CA 1
ATOM 792 C C . PRO A 1 103 ? -2.839 4.364 -11.097 1.00 94.38 103 PRO A C 1
ATOM 794 O O . PRO A 1 103 ? -2.385 3.761 -12.065 1.00 94.38 103 PRO A O 1
ATOM 797 N N . HIS A 1 104 ? -2.319 4.220 -9.875 1.00 94.88 104 HIS A N 1
ATOM 798 C CA . HIS A 1 104 ? -1.102 3.447 -9.593 1.00 94.88 104 HIS A CA 1
ATOM 799 C C . HIS A 1 104 ? -1.363 1.944 -9.465 1.00 94.88 104 HIS A C 1
ATOM 801 O O . HIS A 1 104 ? -0.491 1.109 -9.738 1.00 94.88 104 HIS A O 1
ATOM 807 N N . LEU A 1 105 ? -2.579 1.577 -9.055 1.00 94.44 105 LEU A N 1
ATOM 808 C CA . LEU A 1 105 ? -2.966 0.197 -8.784 1.00 94.44 105 LEU A CA 1
ATOM 809 C C . LEU A 1 105 ? -2.674 -0.770 -9.956 1.00 94.44 105 LEU A C 1
ATOM 811 O O . LEU A 1 105 ? -2.080 -1.819 -9.696 1.00 94.44 105 LEU A O 1
ATOM 815 N N . PRO A 1 106 ? -2.981 -0.468 -11.235 1.00 93.31 106 PRO A N 1
ATOM 816 C CA . PRO A 1 106 ? -2.648 -1.355 -12.352 1.00 93.31 106 PRO A CA 1
ATOM 817 C C . PRO A 1 106 ? -1.162 -1.725 -12.428 1.00 93.31 106 PRO A C 1
ATOM 819 O O . PRO A 1 106 ? -0.826 -2.886 -12.682 1.00 93.31 106 PRO A O 1
ATOM 822 N N . ARG A 1 107 ? -0.260 -0.771 -12.170 1.00 95.31 107 ARG A N 1
ATOM 823 C CA . ARG A 1 107 ? 1.187 -1.017 -12.174 1.00 95.31 107 ARG A CA 1
ATOM 824 C C . ARG A 1 107 ? 1.604 -1.911 -11.009 1.00 95.31 107 ARG A C 1
ATOM 826 O O . ARG A 1 107 ? 2.364 -2.856 -11.218 1.00 95.31 107 ARG A O 1
ATOM 833 N N . ILE A 1 108 ? 1.057 -1.678 -9.813 1.00 95.19 108 ILE A N 1
ATOM 834 C CA . ILE A 1 108 ? 1.259 -2.544 -8.636 1.00 95.19 108 ILE A CA 1
ATOM 835 C C . ILE A 1 108 ? 0.845 -3.986 -8.943 1.00 95.19 108 ILE A C 1
ATOM 837 O O . ILE A 1 108 ? 1.614 -4.912 -8.703 1.00 95.19 108 ILE A O 1
ATOM 841 N N . LEU A 1 109 ? -0.336 -4.196 -9.524 1.00 93.94 109 LEU A N 1
ATOM 842 C CA . LEU A 1 109 ? -0.852 -5.539 -9.812 1.00 93.94 109 LEU A CA 1
ATOM 843 C C . LEU A 1 109 ? 0.021 -6.297 -10.822 1.00 93.94 109 LEU A C 1
ATOM 845 O O . LEU A 1 109 ? 0.182 -7.514 -10.728 1.00 93.94 109 LEU A O 1
ATOM 849 N N . ARG A 1 110 ? 0.633 -5.589 -11.775 1.00 94.56 110 ARG A N 1
ATOM 850 C CA . ARG A 1 110 ? 1.593 -6.172 -12.726 1.00 94.56 110 ARG A CA 1
ATOM 851 C C . ARG A 1 110 ? 2.936 -6.501 -12.077 1.00 94.56 110 ARG A C 1
ATOM 853 O O . ARG A 1 110 ? 3.535 -7.527 -12.413 1.00 94.56 110 ARG A O 1
ATOM 860 N N . TYR A 1 111 ? 3.394 -5.668 -11.142 1.00 94.88 111 TYR A N 1
ATOM 861 C CA . TYR A 1 111 ? 4.551 -5.972 -10.302 1.00 94.88 111 TYR A CA 1
ATOM 862 C C . TYR A 1 111 ? 4.298 -7.232 -9.466 1.00 94.88 111 TYR A C 1
ATOM 864 O O . TYR A 1 111 ? 5.105 -8.160 -9.497 1.00 94.88 111 TYR A O 1
ATOM 872 N N . LEU A 1 112 ? 3.146 -7.322 -8.799 1.00 92.12 112 LEU A N 1
ATOM 873 C CA . LEU A 1 112 ? 2.766 -8.502 -8.022 1.00 92.12 112 LEU A CA 1
ATOM 874 C C . LEU A 1 112 ? 2.704 -9.764 -8.881 1.00 92.12 112 LEU A C 1
ATOM 876 O O . LEU A 1 112 ? 3.211 -10.800 -8.466 1.00 92.12 112 LEU A O 1
ATOM 880 N N . GLY A 1 113 ? 2.173 -9.677 -10.103 1.00 90.81 113 GLY A N 1
ATOM 881 C CA . GLY A 1 113 ? 2.156 -10.815 -11.025 1.00 90.81 113 GLY A CA 1
ATOM 882 C C . GLY A 1 113 ? 3.547 -11.306 -11.425 1.00 90.81 113 GLY A C 1
ATOM 883 O O . GLY A 1 113 ? 3.734 -12.505 -11.644 1.00 90.81 113 GLY A O 1
ATOM 884 N N . LYS A 1 114 ? 4.523 -10.391 -11.509 1.00 92.12 114 LYS A N 1
ATOM 885 C CA . LYS A 1 114 ? 5.903 -10.700 -11.895 1.00 92.12 114 LYS A CA 1
ATOM 886 C C . LYS A 1 114 ? 6.726 -11.259 -10.741 1.00 92.12 114 LYS A C 1
ATOM 888 O O . LYS A 1 114 ? 7.400 -12.267 -10.915 1.00 92.12 114 LYS A O 1
ATOM 893 N N . TYR A 1 115 ? 6.711 -10.569 -9.605 1.00 91.38 115 TYR A N 1
ATOM 894 C CA . TYR A 1 115 ? 7.605 -10.851 -8.481 1.00 91.38 115 TYR A CA 1
ATOM 895 C C . TYR A 1 115 ? 6.979 -11.773 -7.438 1.00 91.38 115 TYR A C 1
ATOM 897 O O . TYR A 1 115 ? 7.712 -12.368 -6.659 1.00 91.38 115 TYR A O 1
ATOM 905 N N . ARG A 1 116 ? 5.644 -11.903 -7.441 1.00 88.94 116 ARG A N 1
ATOM 906 C CA . ARG A 1 116 ? 4.859 -12.774 -6.554 1.00 88.94 116 ARG A CA 1
ATOM 907 C C . ARG A 1 116 ? 5.340 -12.774 -5.097 1.00 88.94 116 ARG A C 1
ATOM 909 O O . ARG A 1 116 ? 5.619 -13.836 -4.549 1.00 88.94 116 ARG A O 1
ATOM 916 N N . PRO A 1 117 ? 5.440 -11.597 -4.452 1.00 87.94 117 PRO A N 1
ATOM 917 C CA . PRO A 1 117 ? 5.887 -11.553 -3.066 1.00 87.94 117 PRO A CA 1
ATOM 918 C C . PRO A 1 117 ? 4.861 -12.180 -2.108 1.00 87.94 117 PRO A C 1
ATOM 920 O O . PRO A 1 117 ? 5.225 -12.691 -1.055 1.00 87.94 117 PRO A O 1
ATOM 923 N N . ILE A 1 118 ? 3.577 -12.156 -2.477 1.00 87.44 118 ILE A N 1
ATOM 924 C CA . ILE A 1 118 ? 2.476 -12.744 -1.713 1.00 87.44 118 ILE A CA 1
ATOM 925 C C . ILE A 1 118 ? 2.262 -14.186 -2.202 1.00 87.44 118 ILE A C 1
ATOM 927 O O . ILE A 1 118 ? 2.130 -14.375 -3.413 1.00 87.44 118 ILE A O 1
ATOM 931 N N . PRO A 1 119 ? 2.179 -15.191 -1.307 1.00 85.25 119 PRO A N 1
ATOM 932 C CA . PRO A 1 119 ? 1.909 -16.571 -1.703 1.00 85.25 119 PRO A CA 1
ATOM 933 C C . PRO A 1 119 ? 0.587 -16.714 -2.473 1.00 85.25 119 PRO A C 1
ATOM 935 O O . PRO A 1 119 ? -0.425 -16.144 -2.070 1.00 85.25 119 PRO A O 1
ATOM 938 N N . ASP A 1 120 ? 0.565 -17.539 -3.526 1.00 83.25 120 ASP A N 1
ATOM 939 C CA . ASP A 1 120 ? -0.604 -17.721 -4.411 1.00 83.25 120 ASP A CA 1
ATOM 940 C C . ASP A 1 120 ? -1.880 -18.183 -3.666 1.00 83.25 120 ASP A C 1
ATOM 942 O O . ASP A 1 120 ? -2.994 -17.932 -4.120 1.00 83.25 120 ASP A O 1
ATOM 946 N N . ALA A 1 121 ? -1.732 -18.840 -2.509 1.00 83.56 121 ALA A N 1
ATOM 947 C CA . ALA A 1 121 ? -2.849 -19.292 -1.676 1.00 83.56 121 ALA A CA 1
ATOM 948 C C . ALA A 1 121 ? -3.549 -18.158 -0.900 1.00 83.56 121 ALA A C 1
ATOM 950 O O . ALA A 1 121 ? -4.652 -18.363 -0.395 1.00 83.56 121 ALA A O 1
ATOM 951 N N . VAL A 1 122 ? -2.926 -16.981 -0.781 1.00 84.88 122 VAL A N 1
ATOM 952 C CA . VAL A 1 122 ? -3.452 -15.851 -0.008 1.00 84.88 122 VAL A CA 1
ATOM 953 C C . VAL A 1 122 ? -4.361 -15.002 -0.903 1.00 84.88 122 VAL A C 1
ATOM 955 O O . VAL A 1 122 ? -3.887 -14.422 -1.884 1.00 84.88 122 VAL A O 1
ATOM 958 N N . PRO A 1 123 ? -5.663 -14.868 -0.586 1.00 86.56 123 PRO A N 1
ATOM 959 C CA . PRO A 1 123 ? -6.556 -14.021 -1.358 1.00 86.56 123 PRO A CA 1
ATOM 960 C C . PRO A 1 123 ? -6.112 -12.560 -1.322 1.00 86.56 123 PRO A C 1
ATOM 962 O O . PRO A 1 123 ? -5.802 -12.011 -0.262 1.00 86.56 123 PRO A O 1
ATOM 965 N N . ILE A 1 124 ? -6.162 -11.912 -2.484 1.00 87.94 124 ILE A N 1
ATOM 966 C CA . ILE A 1 124 ? -5.907 -10.481 -2.631 1.00 87.94 124 ILE A CA 1
ATOM 967 C C . ILE A 1 124 ? -7.229 -9.755 -2.891 1.00 87.94 124 ILE A C 1
ATOM 969 O O . ILE A 1 124 ? -8.063 -10.195 -3.690 1.00 87.94 124 ILE A O 1
ATOM 973 N N . ARG A 1 125 ? -7.424 -8.626 -2.210 1.00 89.62 125 ARG A N 1
ATOM 974 C CA . ARG A 1 125 ? -8.521 -7.678 -2.441 1.00 89.62 125 ARG A CA 1
ATOM 975 C C . ARG A 1 125 ? -7.929 -6.307 -2.727 1.00 89.62 125 ARG A C 1
ATOM 977 O O . ARG A 1 125 ? -7.035 -5.864 -2.013 1.00 89.62 125 ARG A O 1
ATOM 984 N N . CYS A 1 126 ? -8.419 -5.641 -3.763 1.00 90.94 126 CYS A N 1
ATOM 985 C CA . CYS A 1 126 ? -7.911 -4.335 -4.165 1.00 90.94 126 CYS A CA 1
ATOM 986 C C . CYS A 1 126 ? -8.874 -3.239 -3.716 1.00 90.94 126 CYS A C 1
ATOM 988 O O . CYS A 1 126 ? -10.076 -3.341 -3.946 1.00 90.94 126 CYS A O 1
ATOM 990 N N . PHE A 1 127 ? -8.334 -2.188 -3.112 1.00 91.50 127 PHE A N 1
ATOM 991 C CA . PHE A 1 127 ? -9.073 -1.017 -2.658 1.00 91.50 127 PHE A CA 1
ATOM 992 C C . PHE A 1 127 ? -8.427 0.231 -3.269 1.00 91.50 127 PHE A C 1
ATOM 994 O O . PHE A 1 127 ? -7.587 0.862 -2.620 1.00 91.50 127 PHE A O 1
ATOM 1001 N N . PRO A 1 128 ? -8.756 0.559 -4.534 1.00 91.94 128 PRO A N 1
ATOM 1002 C CA . PRO A 1 128 ? -8.282 1.785 -5.154 1.00 91.94 128 PRO A CA 1
ATOM 1003 C C . PRO A 1 128 ? -8.847 2.994 -4.405 1.00 91.94 128 PRO A C 1
ATOM 1005 O O . PRO A 1 128 ? -10.048 3.077 -4.150 1.00 91.94 128 PRO A O 1
ATOM 1008 N N . VAL A 1 129 ? -7.974 3.931 -4.060 1.00 91.50 129 VAL A N 1
ATOM 1009 C CA . VAL A 1 129 ? -8.333 5.211 -3.448 1.00 91.50 129 VAL A CA 1
ATOM 1010 C C . VAL A 1 129 ? -8.336 6.270 -4.551 1.00 91.50 129 VAL A C 1
ATOM 1012 O O . VAL A 1 129 ? -7.401 6.288 -5.356 1.00 91.50 129 VAL A O 1
ATOM 1015 N N . PRO A 1 130 ? -9.365 7.128 -4.648 1.00 90.25 130 PRO A N 1
ATOM 1016 C CA . PRO A 1 130 ? -9.348 8.217 -5.614 1.00 90.25 130 PRO A CA 1
ATOM 1017 C C . PRO A 1 130 ? -8.144 9.128 -5.358 1.00 90.25 130 PRO A C 1
ATOM 1019 O O . PRO A 1 130 ? -7.814 9.425 -4.209 1.00 90.25 130 PRO A O 1
ATOM 1022 N N . SER A 1 131 ? -7.488 9.544 -6.436 1.00 89.44 131 SER A N 1
ATOM 1023 C CA . SER A 1 131 ? -6.511 10.630 -6.379 1.00 89.44 131 SER A CA 1
ATOM 1024 C C . SER A 1 131 ? -7.233 11.957 -6.156 1.00 89.44 131 SER A C 1
ATOM 1026 O O . SER A 1 131 ? -8.449 12.053 -6.342 1.00 89.44 131 SER A O 1
ATOM 1028 N N . ASP A 1 132 ? -6.479 12.983 -5.781 1.00 88.81 132 ASP A N 1
ATOM 1029 C CA . ASP A 1 132 ? -6.990 14.348 -5.772 1.00 88.81 132 ASP A CA 1
ATOM 1030 C C . ASP A 1 132 ? -7.524 14.719 -7.170 1.00 88.81 132 ASP A C 1
ATOM 1032 O O . ASP A 1 132 ? -6.827 14.470 -8.165 1.00 88.81 132 ASP A O 1
ATOM 1036 N N . PRO A 1 133 ? -8.736 15.288 -7.277 1.00 89.62 133 PRO A N 1
ATOM 1037 C CA . PRO A 1 133 ? -9.299 15.697 -8.554 1.00 89.62 133 PRO A CA 1
ATOM 1038 C C . PRO A 1 133 ? -8.378 16.612 -9.369 1.00 89.62 133 PRO A C 1
ATOM 1040 O O . PRO A 1 133 ? -8.323 16.443 -10.586 1.00 89.62 133 PRO A O 1
ATOM 1043 N N . GLU A 1 134 ? -7.629 17.516 -8.724 1.00 92.44 134 GLU A N 1
ATOM 1044 C CA . GLU A 1 134 ? -6.834 18.555 -9.402 1.00 92.44 134 GLU A CA 1
ATOM 1045 C C . GLU A 1 134 ? -5.688 17.998 -10.255 1.00 92.44 134 GLU A C 1
ATO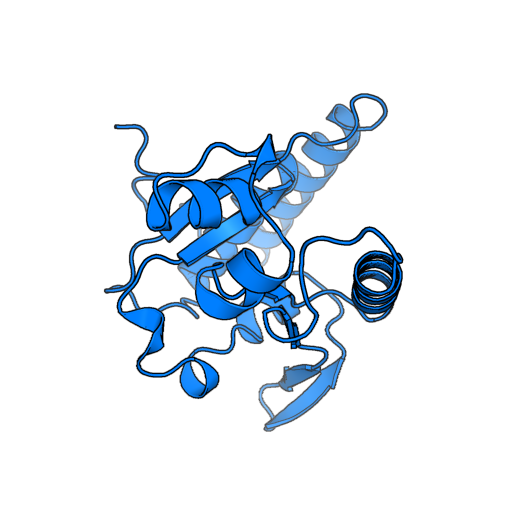M 1047 O O . GLU A 1 134 ? -5.306 18.609 -11.250 1.00 92.44 134 GLU A O 1
ATOM 1052 N N . TRP A 1 135 ? -5.151 16.830 -9.896 1.00 90.38 135 TRP A N 1
ATOM 1053 C CA . TRP A 1 135 ? -4.032 16.194 -10.604 1.00 90.38 135 TRP A CA 1
ATOM 1054 C C . TRP A 1 135 ? -4.325 14.745 -11.019 1.00 90.38 135 TRP A C 1
ATOM 1056 O O . TRP A 1 135 ? -3.430 14.014 -11.450 1.00 90.38 135 TRP A O 1
ATOM 1066 N N . SER A 1 136 ? -5.588 14.320 -10.915 1.00 90.69 136 SER A N 1
ATOM 1067 C CA . SER A 1 136 ? -6.017 12.946 -11.199 1.00 90.69 136 SER A CA 1
ATOM 1068 C C . SER A 1 136 ? -5.754 12.506 -12.643 1.00 90.69 136 SER A C 1
ATOM 1070 O O . SER A 1 136 ? -5.276 11.389 -12.849 1.00 90.69 136 SER A O 1
ATOM 1072 N N . GLU A 1 137 ? -6.025 13.373 -13.624 1.00 92.69 137 GLU A N 1
ATOM 1073 C CA . GLU A 1 137 ? -5.825 13.088 -15.052 1.00 92.69 137 GLU A CA 1
ATOM 1074 C C . GLU A 1 137 ? -4.339 12.967 -15.393 1.00 92.69 137 GLU A C 1
ATOM 1076 O O . GLU A 1 137 ? -3.913 11.930 -15.898 1.00 92.69 137 GLU A O 1
ATOM 1081 N N . GLN A 1 138 ? -3.534 13.966 -15.016 1.00 94.88 138 GLN A N 1
ATOM 1082 C CA . GLN A 1 138 ? -2.087 13.945 -15.241 1.00 94.88 138 GLN A CA 1
ATOM 1083 C C . GLN A 1 138 ? -1.444 12.700 -14.617 1.00 94.88 138 GLN A C 1
ATOM 1085 O O . GLN A 1 138 ? -0.619 12.033 -15.237 1.00 94.88 138 GLN A O 1
ATOM 1090 N N . PHE A 1 139 ? -1.836 12.340 -13.394 1.00 94.19 139 PHE A N 1
ATOM 1091 C CA . PHE A 1 139 ? -1.287 11.152 -12.750 1.00 94.19 139 PHE A CA 1
ATOM 1092 C C . PHE A 1 139 ? -1.707 9.852 -13.439 1.00 94.19 139 PHE A C 1
ATOM 1094 O O . PHE A 1 139 ? -0.921 8.906 -13.487 1.00 94.19 139 PHE A O 1
ATOM 1101 N N . ALA A 1 140 ? -2.918 9.791 -13.994 1.00 94.81 140 ALA A N 1
ATOM 1102 C CA . ALA A 1 140 ? -3.330 8.662 -14.817 1.00 94.81 140 ALA A CA 1
ATOM 1103 C C . ALA A 1 140 ? -2.483 8.539 -16.087 1.00 94.81 140 ALA A C 1
ATOM 1105 O O . ALA A 1 140 ? -2.033 7.434 -16.391 1.00 94.81 140 ALA A O 1
ATOM 1106 N N . GLU A 1 141 ? -2.210 9.645 -16.777 1.00 96.00 141 GLU A N 1
ATOM 1107 C CA . GLU A 1 141 ? -1.337 9.666 -17.957 1.00 96.00 141 GLU A CA 1
ATOM 1108 C C . GLU A 1 141 ? 0.087 9.207 -17.617 1.00 96.00 141 GLU A C 1
ATOM 1110 O O . GLU A 1 141 ? 0.599 8.273 -18.236 1.00 96.00 141 GLU A O 1
ATOM 1115 N N . GLU A 1 142 ? 0.689 9.756 -16.558 1.00 96.12 142 GLU A N 1
ATOM 1116 C CA . GLU A 1 142 ? 2.024 9.348 -16.104 1.00 96.12 142 GLU A CA 1
ATOM 1117 C C . GLU A 1 142 ? 2.094 7.856 -15.746 1.00 96.12 142 GLU A C 1
ATOM 1119 O O . GLU A 1 142 ? 3.092 7.181 -16.014 1.00 96.12 142 GLU A O 1
ATOM 1124 N N . GLU A 1 143 ? 1.051 7.311 -15.115 1.00 95.94 143 GLU A N 1
ATOM 1125 C CA . GLU A 1 143 ? 1.004 5.889 -14.782 1.00 95.94 143 GLU A CA 1
ATOM 1126 C C . GLU A 1 143 ? 0.815 5.004 -16.018 1.00 95.94 143 GLU A C 1
ATOM 1128 O O . GLU A 1 143 ? 1.403 3.920 -16.071 1.00 95.94 143 GLU A O 1
ATOM 1133 N N . ILE A 1 144 ? 0.065 5.455 -17.028 1.00 95.38 144 ILE A N 1
ATOM 1134 C CA . ILE A 1 144 ? -0.050 4.761 -18.318 1.00 95.38 144 ILE A CA 1
ATOM 1135 C C . ILE A 1 144 ? 1.317 4.698 -19.004 1.00 95.38 144 ILE A C 1
ATOM 1137 O O . ILE A 1 144 ? 1.744 3.610 -19.405 1.00 95.38 144 ILE A O 1
ATOM 1141 N N . ASP A 1 145 ? 2.028 5.822 -19.073 1.00 96.75 145 ASP A N 1
ATOM 1142 C CA . ASP A 1 145 ? 3.353 5.898 -19.689 1.00 96.75 145 ASP A CA 1
ATOM 1143 C C . ASP A 1 145 ? 4.356 4.994 -18.966 1.00 96.75 145 ASP A C 1
ATOM 1145 O O . ASP A 1 145 ? 5.016 4.164 -19.600 1.00 96.75 145 ASP A O 1
ATOM 1149 N N . ARG A 1 146 ? 4.393 5.045 -17.626 1.00 95.69 146 ARG A N 1
ATOM 1150 C CA . ARG A 1 146 ? 5.235 4.152 -16.808 1.00 95.69 146 ARG A CA 1
ATOM 1151 C C . ARG A 1 146 ? 4.894 2.682 -17.025 1.00 95.69 146 ARG A C 1
ATOM 1153 O O . ARG A 1 146 ? 5.792 1.842 -17.054 1.00 95.69 146 ARG A O 1
ATOM 1160 N N . VAL A 1 147 ? 3.613 2.329 -17.152 1.00 95.06 147 VAL A N 1
ATOM 1161 C CA . VAL A 1 147 ? 3.210 0.943 -17.437 1.00 95.06 147 VAL A CA 1
ATOM 1162 C C . VAL A 1 147 ? 3.728 0.505 -18.805 1.00 95.06 147 VAL A C 1
ATOM 1164 O O . VAL A 1 147 ? 4.287 -0.588 -18.902 1.00 95.06 147 VAL A O 1
ATOM 1167 N N . CYS A 1 148 ? 3.580 1.334 -19.838 1.00 94.56 148 CYS A N 1
ATOM 1168 C CA . CYS A 1 148 ? 4.078 1.043 -21.182 1.00 94.56 148 CYS A CA 1
ATOM 1169 C C . CYS A 1 148 ? 5.603 0.879 -21.198 1.00 94.56 148 CYS A C 1
ATOM 1171 O O . CYS A 1 148 ? 6.108 -0.141 -21.675 1.00 94.56 148 CYS A O 1
ATOM 1173 N N . GLU A 1 149 ? 6.329 1.833 -20.616 1.00 96.50 149 GLU A N 1
ATOM 1174 C CA . GLU A 1 149 ? 7.788 1.817 -20.526 1.00 96.50 149 GLU A CA 1
ATOM 1175 C C . GLU A 1 149 ? 8.286 0.565 -19.786 1.00 96.50 149 GLU A C 1
ATOM 1177 O O . GLU A 1 149 ? 9.116 -0.195 -20.289 1.00 96.50 149 GLU A O 1
ATOM 1182 N N . TYR A 1 150 ? 7.739 0.287 -18.602 1.00 96.00 150 TYR A N 1
ATOM 1183 C CA . TYR A 1 150 ? 8.198 -0.830 -17.778 1.00 96.00 150 TYR A CA 1
ATOM 1184 C C . TYR A 1 150 ? 7.765 -2.196 -18.319 1.00 96.00 150 TYR A C 1
ATOM 1186 O O . TYR A 1 150 ? 8.406 -3.204 -18.013 1.00 96.00 150 TYR A O 1
ATOM 1194 N N . LEU A 1 151 ? 6.712 -2.266 -19.140 1.00 93.25 151 LEU A N 1
ATOM 1195 C CA . LEU A 1 151 ? 6.406 -3.464 -19.925 1.00 93.25 151 LEU A CA 1
ATOM 1196 C C . LEU A 1 151 ? 7.478 -3.712 -20.990 1.00 93.25 151 LEU A C 1
ATOM 1198 O O . LEU A 1 151 ? 7.961 -4.839 -21.095 1.00 93.25 151 LEU A O 1
ATOM 1202 N N . GLN A 1 152 ? 7.889 -2.677 -21.730 1.00 94.88 152 GLN A N 1
ATOM 1203 C CA . GLN A 1 152 ? 8.936 -2.784 -22.755 1.00 94.88 152 GLN A CA 1
ATOM 1204 C C . GLN A 1 152 ? 10.294 -3.172 -22.157 1.00 94.88 152 GLN A C 1
ATOM 1206 O O . GLN A 1 152 ? 10.997 -4.013 -22.711 1.00 94.88 152 GLN A O 1
ATOM 1211 N N . GLN A 1 153 ? 10.634 -2.621 -20.990 1.00 94.56 153 GLN A N 1
ATOM 1212 C CA . GLN A 1 153 ? 11.855 -2.957 -20.247 1.00 94.56 153 GLN A CA 1
ATOM 1213 C C . GLN A 1 153 ? 11.782 -4.329 -19.555 1.00 94.56 153 GLN A C 1
ATOM 1215 O O . GLN A 1 153 ? 12.761 -4.803 -18.978 1.00 94.56 153 GLN A O 1
ATOM 1220 N N . GLY A 1 154 ? 10.617 -4.983 -19.582 1.00 93.06 154 GLY A N 1
ATOM 1221 C CA . GLY A 1 154 ? 10.410 -6.280 -18.958 1.00 93.06 154 GLY A CA 1
ATOM 1222 C C . GLY A 1 154 ? 10.359 -6.231 -17.432 1.00 93.06 154 GLY A C 1
ATOM 1223 O O . GLY A 1 154 ? 10.542 -7.270 -16.807 1.00 93.06 154 GLY A O 1
ATOM 1224 N N . TYR A 1 155 ? 10.096 -5.085 -16.801 1.00 92.75 155 TYR A N 1
ATOM 1225 C CA . TYR A 1 155 ? 9.900 -4.959 -15.349 1.00 92.75 155 TYR A CA 1
ATOM 1226 C C . TYR A 1 155 ? 8.483 -5.302 -14.882 1.00 92.75 155 TYR A C 1
ATOM 1228 O O . TYR A 1 155 ? 8.272 -5.504 -13.689 1.00 92.75 155 TYR A O 1
ATOM 1236 N N . LEU A 1 156 ? 7.522 -5.430 -15.797 1.00 93.94 156 LEU A N 1
ATOM 1237 C CA . LEU A 1 156 ? 6.126 -5.758 -15.500 1.00 93.94 156 LEU A CA 1
ATOM 1238 C C . LEU A 1 156 ? 5.665 -7.024 -16.231 1.00 93.94 156 LEU A C 1
ATOM 1240 O O . LEU A 1 156 ? 6.241 -7.431 -17.237 1.00 93.94 156 LEU A O 1
ATOM 1244 N N . THR A 1 157 ? 4.596 -7.647 -15.734 1.00 91.56 157 THR A N 1
ATOM 1245 C CA . THR A 1 157 ? 3.853 -8.671 -16.487 1.00 91.56 157 THR A CA 1
ATOM 1246 C C . THR A 1 157 ? 2.818 -8.038 -17.416 1.00 91.56 157 THR A C 1
ATOM 1248 O O . THR A 1 157 ? 2.198 -7.028 -17.078 1.00 91.56 157 THR A O 1
ATOM 1251 N N . ALA A 1 158 ? 2.584 -8.667 -18.575 1.00 86.81 158 ALA A N 1
ATOM 1252 C CA . ALA A 1 158 ? 1.612 -8.216 -19.579 1.00 86.81 158 ALA A CA 1
ATOM 1253 C C . ALA A 1 158 ? 0.143 -8.329 -19.130 1.00 86.81 158 ALA A C 1
ATOM 1255 O O . ALA A 1 158 ? -0.697 -7.571 -19.614 1.00 86.81 158 ALA A O 1
ATOM 1256 N N . ALA A 1 159 ? -0.168 -9.191 -18.162 1.00 83.94 159 ALA A N 1
ATOM 1257 C CA . ALA A 1 159 ? -1.476 -9.261 -17.514 1.00 83.94 159 ALA A CA 1
ATOM 1258 C C . ALA A 1 159 ? -1.339 -8.899 -16.023 1.00 83.94 159 ALA A C 1
ATOM 1260 O O . ALA A 1 159 ? -0.396 -9.380 -15.395 1.00 83.94 159 ALA A O 1
ATOM 1261 N N . PRO A 1 160 ? -2.244 -8.087 -15.444 1.00 79.50 160 PRO A N 1
ATOM 1262 C CA . PRO A 1 160 ? -2.235 -7.810 -14.008 1.00 79.50 160 PRO A CA 1
ATOM 1263 C C . PRO A 1 160 ? -2.553 -9.074 -13.185 1.00 79.50 160 PRO A C 1
ATOM 1265 O O . PRO A 1 160 ? -3.180 -10.014 -13.682 1.00 79.50 160 PRO A O 1
ATOM 1268 N N . TYR A 1 161 ? -2.130 -9.090 -11.918 1.00 74.00 161 TYR A N 1
ATOM 1269 C CA . TYR A 1 161 ? -2.430 -10.151 -10.953 1.00 74.00 161 TYR A CA 1
ATOM 1270 C C . TYR A 1 161 ? -3.303 -9.640 -9.792 1.00 74.00 161 TYR A C 1
ATOM 1272 O O . TYR A 1 161 ? -3.018 -8.558 -9.284 1.00 74.00 161 TYR A O 1
ATOM 1280 N N . PRO A 1 162 ? -4.289 -10.420 -9.307 1.00 69.06 162 PRO A N 1
ATOM 1281 C CA . PRO A 1 162 ? -4.756 -11.684 -9.880 1.00 69.06 162 PRO A CA 1
ATOM 1282 C C . PRO A 1 162 ? -5.417 -11.472 -11.249 1.00 69.06 162 PRO A C 1
ATOM 1284 O O . PRO A 1 162 ? -6.027 -10.435 -11.494 1.00 69.06 162 PRO A O 1
ATOM 1287 N N . LYS A 1 163 ? -5.308 -12.469 -12.145 1.00 60.09 163 LYS A N 1
ATOM 1288 C CA . LYS A 1 163 ? -5.878 -12.406 -13.511 1.00 60.09 163 LYS A CA 1
ATOM 1289 C C . LYS A 1 163 ? -7.384 -12.103 -13.512 1.00 60.09 163 LYS A C 1
ATOM 1291 O O . LYS A 1 163 ? -7.886 -11.533 -14.472 1.00 60.09 163 LYS A O 1
ATOM 1296 N N . ASN A 1 164 ? -8.064 -12.449 -12.418 1.00 55.81 164 ASN A N 1
ATOM 1297 C CA . ASN A 1 164 ? -9.444 -12.090 -12.132 1.00 55.81 164 ASN A CA 1
ATOM 1298 C C . ASN A 1 164 ? -9.444 -11.177 -10.902 1.00 55.81 164 ASN A C 1
ATOM 1300 O O . ASN A 1 164 ? -9.296 -11.662 -9.781 1.00 55.81 164 ASN A O 1
ATOM 1304 N N . LEU A 1 165 ? -9.628 -9.869 -11.088 1.00 54.56 165 LEU A N 1
ATOM 1305 C CA . LEU A 1 165 ? -9.661 -8.885 -9.993 1.00 54.56 165 LEU A CA 1
ATOM 1306 C C . LEU A 1 165 ? -10.906 -8.986 -9.092 1.00 54.56 165 LEU A C 1
ATOM 1308 O O . LEU A 1 165 ? -11.154 -8.092 -8.291 1.00 54.56 165 LEU A O 1
ATOM 1312 N N . GLY A 1 166 ? -11.671 -10.079 -9.186 1.00 42.94 166 GLY A N 1
ATOM 1313 C CA . GLY A 1 166 ? -12.816 -10.328 -8.316 1.00 42.94 166 GLY A CA 1
ATOM 1314 C C . GLY A 1 166 ? -13.895 -9.256 -8.427 1.00 42.94 166 GLY A C 1
ATOM 1315 O O . GLY A 1 166 ? -14.501 -8.920 -7.417 1.00 42.94 166 GLY A O 1
ATOM 1316 N N . VAL A 1 167 ? -14.125 -8.722 -9.632 1.00 37.94 167 VAL A N 1
ATOM 1317 C CA . VAL A 1 167 ? -15.384 -8.036 -9.946 1.00 37.94 167 VAL A CA 1
ATOM 1318 C C . VAL A 1 167 ? -16.423 -9.145 -10.116 1.00 37.94 167 VAL A C 1
ATOM 1320 O O . VAL A 1 167 ? -16.572 -9.709 -11.198 1.00 37.94 167 VAL A O 1
ATOM 1323 N N . GLY A 1 168 ? -17.005 -9.570 -9.000 1.00 34.22 168 GLY A N 1
ATOM 1324 C CA . GLY A 1 168 ? -18.073 -10.560 -8.909 1.00 34.22 168 GLY A CA 1
ATOM 1325 C C . GLY A 1 168 ? -19.148 -10.043 -7.978 1.00 34.22 168 GLY A C 1
ATOM 1326 O O . GLY A 1 168 ? -18.770 -9.356 -7.001 1.00 34.22 168 GLY A O 1
#

Foldseek 3Di:
DQLVQLCVVVVHDSVPQALVSSLVGTAAAEAQDFPVVVVVVVVQLPPPRRSHHPNSYHYDQWAQDPVRDTDGDDDLLSVLRSPPPVVCDPVLPAAAEDEDAPLQVQQNQQLCVVPVPDDPPRHYAYDHDHDDPVCRVVSNVVSVVVSVVCVVVVNTHPAGPPNDNPPD

pLDDT: mean 88.52, std 11.18, range [34.22, 96.75]

Sequence (168 aa):
MVLQVTALRLGKSLQEIERLDVHIQGPMLVYNGTPTHNADLMAVLDLPNGLIPKSRVFIIEEVKDRSGESRLIRNTLDQILSFPTDQLGYQLNGTVAIVSSAPHLPRILRYLGKYRPIPDAVPIRCFPVPSDPEWSEQFAEEEIDRVCEYLQQGYLTAAPYPKNLGVG

Secondary structure (DSSP, 8-state):
-HHHHHHHHHT--GGG--HHHHHHHSPPEEE---HHHHHHHHHHHTSTT--S-GGGEEE--EEE-TTS-EEE--SHHHHHHT--HHHHGGGGGS-EEEEEETTTHHHHHHHHHHH--S-TTS-EEEEEEPPPGGGHHHHHHHHHHHHHHHHHTTSS-SS-SSSS----